Protein AF-A0A955XNT9-F1 (afdb_monomer)

Solvent-accessible surface area (backbone atoms only — not comparable to full-atom values): 8815 Å² total; per-residue (Å²): 140,87,88,81,84,81,80,68,70,66,64,58,53,52,56,52,50,52,53,52,51,54,53,52,51,52,52,51,52,54,51,49,54,51,48,53,49,41,43,54,42,19,43,51,37,26,73,74,44,46,76,57,70,27,59,74,46,40,49,67,42,26,59,30,52,92,60,25,67,39,38,42,47,81,45,71,36,50,89,82,29,58,82,51,47,50,54,45,79,44,72,28,93,91,38,87,75,28,33,29,41,34,28,30,40,88,50,58,89,43,38,59,54,42,43,59,63,52,35,42,46,46,48,41,67,55,55,46,85,76,57,51,69,70,49,16,41,44,25,24,9,46,36,72,71,45,56,48,67,62,41,47,54,52,50,49,56,51,20,57,76,41,100

Sequence (163 aa):
MSDVGTGSNAQVDAVTGEARGKYRGLKAAGRSALRDHLVARAQAGRARHGPFPDVASLESLLADRDCVRFPTRVVFDEAAVPRGLFAVVERDPGDETAFRVVVAASLAARAADVPLMVAYHLPSVNYGRMPTADDAEVFGATLLGLDQEDYYRRLCALADARA

Structure (mmCIF, N/CA/C/O backbone):
data_AF-A0A955XNT9-F1
#
_entry.id   AF-A0A955XNT9-F1
#
loop_
_atom_site.group_PDB
_atom_site.id
_atom_site.type_symbol
_atom_site.label_atom_id
_atom_site.label_alt_id
_atom_site.label_comp_id
_atom_site.label_asym_id
_atom_site.label_entity_id
_atom_site.label_seq_id
_atom_site.pdbx_PDB_ins_code
_atom_site.Cartn_x
_atom_site.Cartn_y
_atom_site.Cartn_z
_atom_site.occupancy
_atom_site.B_iso_or_equiv
_atom_site.auth_seq_id
_atom_site.auth_comp_id
_atom_site.auth_asym_id
_atom_site.auth_atom_id
_atom_site.pdbx_PDB_model_num
ATOM 1 N N . MET A 1 1 ? 41.702 49.018 -39.061 1.00 43.66 1 MET A N 1
ATOM 2 C CA . MET A 1 1 ? 42.068 47.696 -38.515 1.00 43.66 1 MET A CA 1
ATOM 3 C C . MET A 1 1 ? 40.815 47.105 -37.907 1.00 43.66 1 MET A C 1
ATOM 5 O O . MET A 1 1 ? 40.515 47.342 -36.746 1.00 43.66 1 MET A O 1
ATOM 9 N N . SER A 1 2 ? 40.033 46.464 -38.768 1.00 47.75 2 SER A N 1
ATOM 10 C CA . SER A 1 2 ? 38.840 45.700 -38.416 1.00 47.75 2 SER A CA 1
ATOM 11 C C . SER A 1 2 ? 39.282 44.260 -38.179 1.00 47.75 2 SER A C 1
ATOM 13 O O . SER A 1 2 ? 40.108 43.784 -38.953 1.00 47.75 2 SER A O 1
ATOM 15 N N . ASP A 1 3 ? 38.798 43.612 -37.124 1.00 44.72 3 ASP A N 1
ATOM 16 C CA . ASP A 1 3 ? 37.924 42.430 -37.214 1.00 44.72 3 ASP A CA 1
ATOM 17 C C . ASP A 1 3 ? 37.759 41.830 -35.802 1.00 44.72 3 ASP A C 1
ATOM 19 O O . ASP A 1 3 ? 38.721 41.351 -35.201 1.00 44.72 3 ASP A O 1
ATOM 23 N N . VAL A 1 4 ? 36.551 41.903 -35.238 1.00 48.88 4 VAL A N 1
ATOM 24 C CA . VAL A 1 4 ? 36.183 41.186 -34.008 1.00 48.88 4 VAL A CA 1
ATOM 25 C C . VAL A 1 4 ? 35.213 40.098 -34.437 1.00 48.88 4 VAL A C 1
ATOM 27 O O . VAL A 1 4 ? 34.061 40.367 -34.778 1.00 48.88 4 VAL A O 1
ATOM 30 N N 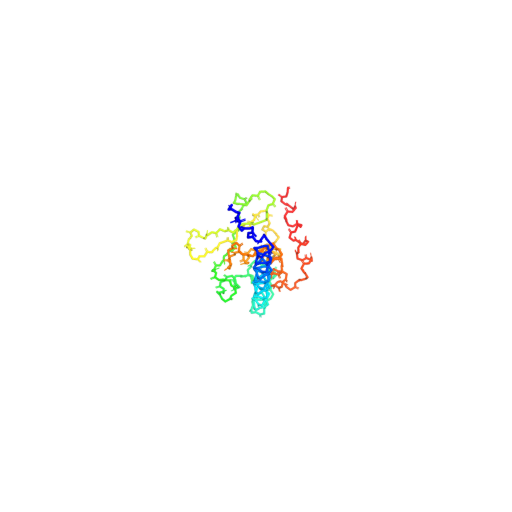. GLY A 1 5 ? 35.726 38.868 -34.459 1.00 47.53 5 GLY A N 1
ATOM 31 C CA . GLY A 1 5 ? 35.009 37.676 -34.887 1.00 47.53 5 GLY A CA 1
ATOM 32 C C . GLY A 1 5 ? 33.713 37.474 -34.106 1.00 47.53 5 GLY A C 1
ATOM 33 O O . GLY A 1 5 ? 33.707 37.314 -32.886 1.00 47.53 5 GLY A O 1
ATOM 34 N N . THR A 1 6 ? 32.606 37.445 -34.842 1.00 51.03 6 THR A N 1
ATOM 35 C CA . THR A 1 6 ? 31.293 37.054 -34.330 1.00 51.03 6 THR A CA 1
ATOM 36 C C . THR A 1 6 ? 31.230 35.526 -34.319 1.00 51.03 6 THR A C 1
ATOM 38 O O . THR A 1 6 ? 30.919 34.894 -35.326 1.00 51.03 6 THR A O 1
ATOM 41 N N . GLY A 1 7 ? 31.595 34.920 -33.187 1.00 50.66 7 GLY A N 1
ATOM 42 C CA . GLY A 1 7 ? 31.418 33.487 -32.944 1.00 50.66 7 GLY A CA 1
ATOM 43 C C . GLY A 1 7 ? 29.930 33.125 -32.883 1.00 50.66 7 GLY A C 1
ATOM 44 O O . GLY A 1 7 ? 29.170 33.709 -32.118 1.00 50.66 7 GLY A O 1
ATOM 45 N N . SER A 1 8 ? 29.526 32.182 -33.731 1.00 53.50 8 SER A N 1
ATOM 46 C CA . SER A 1 8 ? 28.146 31.778 -34.024 1.00 53.50 8 SER A CA 1
ATOM 47 C C . SER A 1 8 ? 27.377 31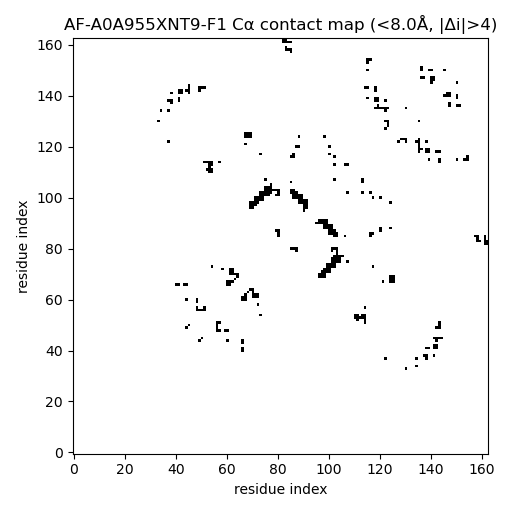.195 -32.823 1.00 53.50 8 SER A C 1
ATOM 49 O O . SER A 1 8 ? 27.749 30.154 -32.280 1.00 53.50 8 SER A O 1
ATOM 51 N N . ASN A 1 9 ? 26.237 31.812 -32.483 1.00 57.59 9 ASN A N 1
ATOM 52 C CA . ASN A 1 9 ? 25.260 31.341 -31.483 1.00 57.59 9 ASN A CA 1
ATOM 53 C C . ASN A 1 9 ? 24.592 29.996 -31.856 1.00 57.59 9 ASN A C 1
ATOM 55 O O . ASN A 1 9 ? 24.116 29.271 -30.988 1.00 57.59 9 ASN A O 1
ATOM 59 N N . ALA A 1 10 ? 24.585 29.616 -33.137 1.00 54.38 10 ALA A N 1
ATOM 60 C CA . ALA A 1 10 ? 23.858 28.434 -33.610 1.00 54.38 10 ALA A CA 1
ATOM 61 C C . ALA A 1 10 ? 24.494 27.101 -33.172 1.00 54.38 10 ALA A C 1
ATOM 63 O O . ALA A 1 10 ? 23.810 26.090 -33.015 1.00 54.38 10 ALA A O 1
ATOM 64 N N . GLN A 1 11 ? 25.812 27.089 -32.964 1.00 48.50 11 GLN A N 1
ATOM 65 C CA . GLN A 1 11 ? 26.549 25.869 -32.632 1.00 48.50 11 GLN A CA 1
ATOM 66 C C . GLN A 1 11 ? 26.398 25.494 -31.151 1.00 48.50 11 GLN A C 1
ATOM 68 O O . GLN A 1 11 ? 26.379 24.314 -30.806 1.00 48.50 11 GLN A O 1
ATOM 73 N N . VAL A 1 12 ? 26.205 26.492 -30.285 1.00 54.53 12 VAL A N 1
ATOM 74 C CA . VAL A 1 12 ? 25.923 26.303 -28.855 1.00 54.53 12 VAL A CA 1
ATOM 75 C C . VAL A 1 12 ? 24.493 25.795 -28.644 1.00 54.53 12 VAL A C 1
ATOM 77 O O . VAL A 1 12 ? 24.279 24.864 -27.865 1.00 54.53 12 VAL A O 1
ATOM 80 N N . ASP A 1 13 ? 23.521 26.315 -29.396 1.00 55.81 13 ASP A N 1
ATOM 81 C CA . ASP A 1 13 ? 22.117 25.888 -29.312 1.00 55.81 13 ASP A CA 1
ATOM 82 C C . ASP A 1 13 ? 21.908 24.433 -29.766 1.00 55.81 13 ASP A C 1
ATOM 84 O O . ASP A 1 13 ? 21.178 23.678 -29.117 1.00 55.81 13 ASP A O 1
ATOM 88 N N . ALA A 1 14 ? 22.603 23.997 -30.823 1.00 58.44 14 ALA A N 1
ATOM 89 C CA . ALA A 1 14 ? 22.524 22.624 -31.331 1.00 58.44 14 ALA A CA 1
ATOM 90 C C . ALA A 1 14 ? 23.075 21.588 -30.330 1.00 58.44 14 ALA A C 1
ATOM 92 O O . ALA A 1 14 ? 22.412 20.589 -30.035 1.00 58.44 14 ALA A O 1
ATOM 93 N N . VAL A 1 15 ? 24.241 21.863 -29.733 1.00 59.06 15 VAL A N 1
ATOM 94 C CA . VAL A 1 15 ? 24.853 21.009 -28.696 1.00 59.06 15 VAL A CA 1
ATOM 95 C C . VAL A 1 15 ? 23.967 20.945 -27.445 1.00 59.06 15 VAL A C 1
ATOM 97 O O . VAL A 1 15 ? 23.803 19.885 -26.834 1.00 59.06 15 VAL A O 1
ATOM 100 N N . THR A 1 16 ? 23.320 22.059 -27.095 1.00 64.06 16 THR A N 1
ATOM 101 C CA . THR A 1 16 ? 22.405 22.125 -25.948 1.00 64.06 16 THR A CA 1
ATOM 102 C C . THR A 1 16 ? 21.104 21.353 -26.211 1.00 64.06 16 THR A C 1
ATOM 104 O O . THR A 1 16 ? 20.579 20.697 -25.305 1.00 64.06 16 THR A O 1
ATOM 107 N N . GLY A 1 17 ? 20.591 21.370 -27.444 1.00 64.56 17 GLY A N 1
ATOM 108 C CA . GLY A 1 17 ? 19.427 20.585 -27.863 1.00 64.56 17 GLY A CA 1
ATOM 109 C C . GLY A 1 17 ? 19.676 19.074 -27.819 1.00 64.56 17 GLY A C 1
ATOM 110 O O . GLY A 1 17 ? 18.869 18.331 -27.254 1.00 64.56 17 GLY A O 1
ATOM 111 N N . GLU A 1 18 ? 20.821 18.619 -28.330 1.00 66.69 18 GLU A N 1
ATOM 112 C CA . GLU A 1 18 ? 21.184 17.197 -28.363 1.00 66.69 18 GLU A CA 1
ATOM 113 C C . GLU A 1 18 ? 21.418 16.621 -26.955 1.00 66.69 18 GLU A C 1
ATOM 115 O O . GLU A 1 18 ? 20.909 15.547 -26.619 1.00 66.69 18 GLU A O 1
ATOM 120 N N . ALA A 1 19 ? 22.117 17.359 -26.084 1.00 68.00 19 ALA A N 1
ATOM 121 C CA . ALA A 1 19 ? 22.337 16.959 -24.693 1.00 68.00 19 ALA A CA 1
ATOM 122 C C . ALA A 1 19 ? 21.019 16.857 -23.902 1.00 68.00 19 ALA A C 1
ATOM 124 O O . ALA A 1 19 ? 20.810 15.905 -23.143 1.00 68.00 19 ALA A O 1
ATOM 125 N N . ARG A 1 20 ? 20.085 17.795 -24.121 1.00 69.62 20 ARG A N 1
ATOM 126 C CA . ARG A 1 20 ? 18.736 17.750 -23.530 1.00 69.62 20 ARG A CA 1
ATOM 127 C C . ARG A 1 20 ? 17.931 16.551 -24.034 1.00 69.62 20 ARG A C 1
ATOM 129 O O . ARG A 1 20 ? 17.243 15.918 -23.233 1.00 69.62 20 ARG A O 1
ATOM 136 N N . GLY A 1 21 ? 18.035 16.218 -25.321 1.00 73.06 21 GLY A N 1
ATOM 137 C CA . GLY A 1 21 ? 17.410 15.032 -25.912 1.00 73.06 21 GLY A CA 1
ATOM 138 C C . GLY A 1 21 ? 17.924 13.731 -25.291 1.00 73.06 21 GLY A C 1
ATOM 139 O O . GLY A 1 21 ? 17.130 12.930 -24.795 1.00 73.06 21 GLY A O 1
ATOM 140 N N . LYS A 1 22 ? 19.251 13.563 -25.215 1.00 70.06 22 LYS A N 1
ATOM 141 C CA . LYS A 1 22 ? 19.895 12.393 -24.587 1.00 70.06 22 LYS A CA 1
ATOM 142 C C . LYS A 1 22 ? 19.504 12.237 -23.115 1.00 70.06 22 LYS A C 1
ATOM 144 O O . LYS A 1 22 ? 19.145 11.144 -22.683 1.00 70.06 22 LYS A O 1
ATOM 149 N N . TYR A 1 23 ? 19.501 13.329 -22.351 1.00 69.31 23 TYR A N 1
ATOM 150 C CA . TYR A 1 23 ? 19.131 13.304 -20.933 1.00 69.31 23 TYR A CA 1
ATOM 151 C C . TYR A 1 23 ? 17.655 12.948 -20.701 1.00 69.31 23 TYR A C 1
ATOM 153 O O . TYR A 1 23 ? 17.332 12.200 -19.776 1.00 69.31 23 TYR A O 1
ATOM 161 N N . ARG A 1 24 ? 16.747 13.440 -21.556 1.00 73.00 24 ARG A N 1
ATOM 162 C CA . ARG A 1 24 ? 15.330 13.042 -21.531 1.00 73.00 24 ARG A CA 1
ATOM 163 C C . ARG A 1 24 ? 15.162 11.553 -21.826 1.00 73.00 24 ARG A C 1
ATOM 165 O O . ARG A 1 24 ? 14.428 10.889 -21.100 1.00 73.00 24 ARG A O 1
ATOM 172 N N . GLY A 1 25 ? 15.879 11.033 -22.824 1.00 68.12 25 GLY A N 1
ATOM 173 C CA . GLY A 1 25 ? 15.878 9.606 -23.155 1.00 68.12 25 GLY A CA 1
ATOM 174 C C . GLY A 1 25 ? 16.340 8.731 -21.987 1.00 68.12 25 GLY A C 1
ATOM 175 O O . GLY A 1 25 ? 15.652 7.782 -21.621 1.00 68.12 25 GLY A O 1
ATOM 176 N N . LEU A 1 26 ? 17.443 9.103 -21.329 1.00 77.94 26 LEU A N 1
ATOM 177 C CA . LEU A 1 26 ? 17.955 8.372 -20.165 1.00 77.94 26 LEU A CA 1
ATOM 178 C C . LEU A 1 26 ? 16.971 8.387 -18.985 1.00 77.94 26 LEU A C 1
ATOM 180 O O . LEU A 1 26 ? 16.757 7.361 -18.342 1.00 77.94 26 LEU A O 1
ATOM 184 N N . LYS A 1 27 ? 16.334 9.534 -18.715 1.00 74.88 27 LYS A N 1
ATOM 185 C CA . LYS A 1 27 ? 15.295 9.638 -17.680 1.00 74.88 27 LYS A CA 1
ATOM 186 C C . LYS A 1 27 ? 14.087 8.752 -17.974 1.00 74.88 27 LYS A C 1
ATOM 188 O O . LYS A 1 27 ? 13.592 8.100 -17.058 1.00 74.88 27 LYS A O 1
ATOM 193 N N . ALA A 1 28 ? 13.621 8.734 -19.222 1.00 75.25 28 ALA A N 1
ATOM 194 C CA . ALA A 1 28 ? 12.497 7.899 -19.633 1.00 75.25 28 ALA A CA 1
ATOM 195 C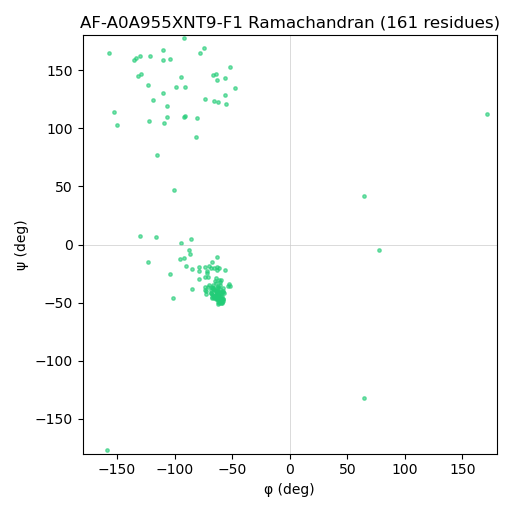 C . ALA A 1 28 ? 12.829 6.405 -19.487 1.00 75.25 28 ALA A C 1
ATOM 197 O O . ALA A 1 28 ? 12.053 5.664 -18.887 1.00 75.25 28 ALA A O 1
ATOM 198 N N . ALA A 1 29 ? 14.017 5.985 -19.932 1.00 80.69 29 ALA A N 1
ATOM 199 C CA . ALA A 1 29 ? 14.482 4.607 -19.781 1.00 80.69 29 ALA A CA 1
ATOM 200 C C . ALA A 1 29 ? 14.589 4.190 -18.303 1.00 80.69 29 ALA A C 1
ATOM 202 O O . ALA A 1 29 ? 14.104 3.127 -17.923 1.00 80.69 29 ALA A O 1
ATOM 203 N N . GLY A 1 30 ? 15.150 5.055 -17.449 1.00 81.06 30 GLY A N 1
ATOM 204 C CA . GLY A 1 30 ? 15.233 4.802 -16.008 1.00 81.06 30 GLY A CA 1
ATOM 205 C C . GLY A 1 30 ? 13.862 4.689 -15.335 1.00 81.06 30 GLY A C 1
ATOM 206 O O . GLY A 1 30 ? 13.676 3.848 -14.457 1.00 81.06 30 GLY A O 1
ATOM 207 N N . ARG A 1 31 ? 12.880 5.493 -15.767 1.00 88.69 31 ARG A N 1
ATOM 208 C CA . ARG A 1 31 ? 11.497 5.403 -15.275 1.00 88.69 31 ARG A CA 1
ATOM 209 C C . ARG A 1 31 ? 10.835 4.084 -15.679 1.00 88.69 31 ARG A C 1
ATOM 211 O O . ARG A 1 31 ? 10.224 3.456 -14.821 1.00 88.69 31 ARG A O 1
ATOM 218 N N . SER A 1 32 ? 10.994 3.657 -16.936 1.00 87.00 32 SER A N 1
ATOM 219 C CA . SER A 1 32 ? 10.468 2.365 -17.406 1.00 87.00 32 SER A CA 1
ATOM 220 C C . SER A 1 32 ? 11.071 1.210 -16.616 1.00 87.00 32 SER A C 1
ATOM 222 O O . SER A 1 32 ? 10.335 0.403 -16.064 1.00 87.00 32 SER A O 1
ATOM 224 N N . ALA A 1 33 ? 12.398 1.190 -16.459 1.00 92.69 33 ALA A N 1
ATOM 225 C CA . ALA A 1 33 ? 13.084 0.112 -15.753 1.00 92.69 33 ALA A CA 1
ATOM 226 C C . ALA A 1 33 ? 12.633 -0.023 -14.287 1.00 92.69 33 ALA A C 1
ATOM 228 O O . ALA A 1 33 ? 12.483 -1.138 -13.789 1.00 92.69 33 ALA A O 1
ATOM 229 N N . LEU A 1 34 ? 12.387 1.098 -13.594 1.00 92.94 34 LEU A N 1
ATOM 230 C CA . LEU A 1 34 ? 11.825 1.066 -12.241 1.00 92.94 34 LEU A CA 1
ATOM 231 C C . LEU A 1 34 ? 10.412 0.473 -12.238 1.00 92.94 34 LEU A C 1
ATOM 233 O O . LEU A 1 34 ? 10.123 -0.388 -11.412 1.00 92.94 34 LEU A O 1
ATOM 237 N N . ARG A 1 35 ? 9.543 0.919 -13.150 1.00 95.25 35 ARG A N 1
ATOM 238 C CA . ARG A 1 35 ? 8.161 0.435 -13.242 1.00 95.25 35 ARG A CA 1
ATOM 239 C C . ARG A 1 35 ? 8.106 -1.064 -13.541 1.00 95.25 35 ARG A C 1
ATOM 241 O O . ARG A 1 35 ? 7.401 -1.790 -12.847 1.00 95.25 35 ARG A O 1
ATOM 248 N N . ASP A 1 36 ? 8.902 -1.534 -14.497 1.00 96.62 36 ASP A N 1
ATOM 249 C CA . ASP A 1 36 ? 8.992 -2.954 -14.852 1.00 96.62 36 ASP A CA 1
ATOM 250 C C . ASP A 1 36 ? 9.481 -3.788 -13.660 1.00 96.62 36 ASP A C 1
ATOM 252 O O . ASP A 1 36 ? 8.926 -4.843 -13.349 1.00 96.62 36 ASP A O 1
ATOM 256 N N . HIS A 1 37 ? 10.479 -3.278 -12.929 1.00 96.38 37 HIS A N 1
ATOM 257 C CA . HIS A 1 37 ? 10.967 -3.918 -11.711 1.00 96.38 37 HIS A CA 1
ATOM 258 C C . HIS A 1 37 ? 9.897 -3.990 -10.610 1.00 96.38 37 HIS A C 1
ATOM 260 O O . HIS A 1 37 ? 9.771 -5.022 -9.949 1.00 96.38 37 HIS A O 1
ATOM 266 N N . LEU A 1 38 ? 9.113 -2.924 -10.420 1.00 97.44 38 LEU A N 1
ATOM 267 C CA . LEU A 1 38 ? 8.005 -2.898 -9.463 1.00 97.44 38 LEU A CA 1
ATOM 268 C C . LEU A 1 38 ? 6.933 -3.933 -9.811 1.00 97.44 38 LEU A C 1
ATOM 270 O O . LEU A 1 38 ? 6.527 -4.694 -8.934 1.00 97.44 38 LEU A O 1
ATOM 274 N N . VAL A 1 39 ? 6.524 -4.004 -11.080 1.00 98.06 39 VAL A N 1
ATOM 275 C CA . VAL A 1 39 ? 5.548 -4.992 -11.564 1.00 98.06 39 VAL A CA 1
ATOM 276 C C . VAL A 1 39 ? 6.060 -6.412 -11.337 1.00 98.06 39 VAL A C 1
ATOM 278 O O . VAL A 1 39 ? 5.363 -7.219 -10.723 1.00 98.06 39 VAL A O 1
ATOM 281 N N . ALA A 1 40 ? 7.291 -6.712 -11.760 1.00 97.62 40 ALA A N 1
ATOM 282 C CA . ALA A 1 40 ? 7.880 -8.039 -11.590 1.00 97.62 40 ALA A CA 1
ATOM 283 C C . ALA A 1 40 ? 7.943 -8.451 -10.109 1.00 97.62 40 ALA A C 1
ATOM 285 O O . ALA A 1 40 ? 7.626 -9.587 -9.752 1.00 97.62 40 ALA A O 1
ATOM 286 N N . ARG A 1 41 ? 8.297 -7.512 -9.223 1.00 97.56 41 ARG A N 1
ATOM 287 C CA . ARG A 1 41 ? 8.344 -7.759 -7.779 1.00 97.56 41 ARG A CA 1
ATOM 288 C C . ARG A 1 41 ? 6.958 -7.982 -7.177 1.00 97.56 41 ARG A C 1
ATOM 290 O O . ARG A 1 41 ? 6.799 -8.889 -6.365 1.00 97.56 41 ARG A O 1
ATOM 297 N N . ALA A 1 42 ? 5.957 -7.206 -7.588 1.00 98.31 42 ALA A N 1
ATOM 298 C CA . ALA A 1 42 ? 4.573 -7.389 -7.157 1.00 98.31 42 ALA A CA 1
ATOM 299 C C . ALA A 1 42 ? 4.009 -8.750 -7.604 1.00 98.31 42 ALA A C 1
ATOM 301 O O . ALA A 1 42 ? 3.379 -9.445 -6.808 1.00 98.31 42 ALA A O 1
ATOM 302 N N . GLN A 1 43 ? 4.290 -9.168 -8.844 1.00 98.25 43 GLN A N 1
ATOM 303 C CA . GLN A 1 43 ? 3.902 -10.484 -9.366 1.00 98.25 43 GLN A CA 1
ATOM 304 C C . GLN A 1 43 ? 4.545 -11.622 -8.569 1.00 98.25 43 GLN A C 1
ATOM 306 O O . GLN A 1 43 ? 3.852 -12.560 -8.178 1.00 98.25 43 GLN A O 1
ATOM 311 N N . ALA A 1 44 ? 5.847 -11.526 -8.286 1.00 97.12 44 ALA A N 1
ATOM 312 C CA . ALA A 1 44 ? 6.554 -12.513 -7.476 1.00 97.12 44 ALA A CA 1
ATOM 313 C C . ALA A 1 44 ? 5.991 -12.587 -6.047 1.00 97.12 44 ALA A C 1
ATOM 315 O O . ALA A 1 44 ? 5.716 -13.679 -5.550 1.00 97.12 44 ALA A O 1
ATOM 316 N N . GLY A 1 45 ? 5.746 -11.432 -5.417 1.00 97.81 45 GLY A N 1
ATOM 317 C CA . GLY A 1 45 ? 5.138 -11.355 -4.089 1.00 97.81 45 GLY A CA 1
ATOM 318 C C . GLY A 1 45 ? 3.750 -11.989 -4.044 1.00 97.81 45 GLY A C 1
ATOM 319 O O . GLY A 1 45 ? 3.467 -12.794 -3.159 1.00 97.81 45 GLY A O 1
ATOM 320 N N . 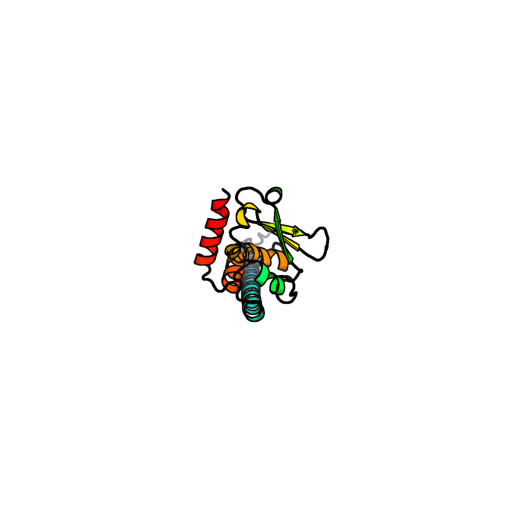ARG A 1 46 ? 2.910 -11.709 -5.046 1.00 98.06 46 ARG A N 1
ATOM 321 C CA . ARG A 1 46 ? 1.592 -12.336 -5.187 1.00 98.06 46 ARG A CA 1
ATOM 322 C C . ARG A 1 46 ? 1.692 -13.846 -5.369 1.00 98.06 46 ARG A C 1
ATOM 324 O O . ARG A 1 46 ? 0.962 -14.574 -4.712 1.00 98.06 46 ARG A O 1
ATOM 331 N N . ALA A 1 47 ? 2.560 -14.311 -6.262 1.00 97.81 47 ALA A N 1
ATOM 332 C CA . ALA A 1 47 ? 2.701 -15.735 -6.554 1.00 97.81 47 ALA A CA 1
ATOM 333 C C . ALA A 1 47 ? 3.206 -16.532 -5.341 1.00 97.81 47 ALA A C 1
ATOM 335 O O . ALA A 1 47 ? 2.825 -17.687 -5.172 1.00 97.81 47 ALA A O 1
ATOM 336 N N . ARG A 1 48 ? 4.056 -15.922 -4.505 1.00 97.62 48 ARG A N 1
ATOM 337 C CA . ARG A 1 48 ? 4.658 -16.570 -3.333 1.00 97.62 48 ARG A CA 1
ATOM 338 C C . ARG A 1 48 ? 3.775 -16.521 -2.086 1.00 97.62 48 ARG A C 1
ATOM 340 O O . ARG A 1 48 ? 3.771 -17.489 -1.334 1.00 97.62 48 ARG A O 1
ATOM 347 N N . HIS A 1 49 ? 3.074 -15.410 -1.856 1.00 97.94 49 HIS A N 1
ATOM 348 C CA . HIS A 1 49 ? 2.387 -15.143 -0.581 1.00 97.94 49 HIS A CA 1
ATOM 349 C C . HIS A 1 49 ? 0.887 -14.890 -0.709 1.00 97.94 49 HIS A C 1
ATOM 351 O O . HIS A 1 49 ? 0.187 -14.904 0.296 1.00 97.94 49 HIS A O 1
ATOM 357 N N . GLY A 1 50 ? 0.389 -14.625 -1.916 1.00 94.19 50 GLY A N 1
ATOM 358 C CA . GLY A 1 50 ? -1.029 -14.365 -2.131 1.00 94.19 50 GLY A CA 1
ATOM 359 C C . GLY A 1 50 ? -1.885 -15.638 -2.061 1.00 94.19 50 GLY A C 1
ATOM 360 O O . GLY A 1 50 ? -1.363 -16.752 -2.125 1.00 94.19 50 GLY A O 1
ATOM 361 N N . PRO A 1 51 ? -3.221 -15.492 -2.014 1.00 95.75 51 PRO A N 1
ATOM 362 C CA . PRO A 1 51 ? -3.976 -14.235 -2.030 1.00 95.75 51 PRO A CA 1
ATOM 363 C C . PRO A 1 51 ? -3.977 -13.508 -0.674 1.00 95.75 51 PRO A C 1
ATOM 365 O O . PRO A 1 51 ? -3.685 -14.109 0.352 1.00 95.75 51 PRO A O 1
ATOM 368 N N . PHE A 1 52 ? -4.365 -12.226 -0.680 1.00 96.69 52 PHE A N 1
ATOM 369 C CA . PHE A 1 52 ? -4.360 -11.366 0.511 1.00 96.69 52 PHE A CA 1
ATOM 370 C C . PHE A 1 52 ? -5.778 -10.926 0.919 1.00 96.69 52 PHE A C 1
ATOM 372 O O . PHE A 1 52 ? -6.182 -9.811 0.583 1.00 96.69 52 PHE A O 1
ATOM 379 N N . PRO A 1 53 ? -6.588 -11.792 1.555 1.00 93.94 53 PRO A N 1
ATOM 380 C CA . PRO A 1 53 ? -7.947 -11.438 1.967 1.00 93.94 53 PRO A CA 1
ATOM 381 C C . PRO A 1 53 ? -8.014 -10.494 3.176 1.00 93.94 53 PRO A C 1
ATOM 383 O O . PRO A 1 53 ? -9.063 -9.897 3.396 1.00 93.94 53 PRO A O 1
ATOM 386 N N . ASP A 1 54 ? -6.949 -10.378 3.974 1.00 93.25 54 ASP A N 1
ATOM 387 C CA . ASP A 1 54 ? -6.935 -9.605 5.222 1.00 93.25 54 ASP A CA 1
ATOM 388 C C . ASP A 1 54 ? -5.514 -9.198 5.657 1.00 93.25 54 ASP A C 1
ATOM 390 O O . ASP A 1 54 ? -4.527 -9.458 4.969 1.00 93.25 54 ASP A O 1
ATOM 394 N N . VAL A 1 55 ? -5.391 -8.548 6.819 1.00 92.56 55 VAL A N 1
ATOM 395 C CA . VAL A 1 55 ? -4.091 -8.107 7.344 1.00 92.56 55 VAL A CA 1
ATOM 396 C C . VAL A 1 55 ? -3.163 -9.267 7.721 1.00 92.56 55 VAL A C 1
ATOM 398 O O . VAL A 1 55 ? -1.959 -9.157 7.516 1.00 92.56 55 VAL A O 1
ATOM 401 N N . ALA A 1 56 ? -3.702 -10.376 8.234 1.00 93.00 56 ALA A N 1
ATOM 402 C CA . ALA A 1 56 ? -2.899 -11.511 8.687 1.00 93.00 56 ALA A CA 1
ATOM 403 C C . ALA A 1 56 ? -2.215 -12.193 7.496 1.00 93.00 56 ALA A C 1
ATOM 405 O O . ALA A 1 56 ? -1.041 -12.550 7.555 1.00 93.00 56 ALA A O 1
ATOM 406 N N . SER A 1 57 ? -2.916 -12.279 6.363 1.00 93.75 57 SER A N 1
ATOM 407 C CA . SER A 1 57 ? -2.360 -12.806 5.115 1.00 93.75 57 SER A CA 1
ATOM 408 C C . SER A 1 57 ? -1.191 -11.986 4.547 1.00 93.75 57 SER A C 1
ATOM 410 O O . SER A 1 57 ? -0.408 -12.505 3.755 1.00 93.75 57 SER A O 1
ATOM 412 N N . LEU A 1 58 ? -1.023 -10.720 4.955 1.00 95.62 58 LEU A N 1
ATOM 413 C CA . LEU A 1 58 ? 0.113 -9.894 4.531 1.00 95.62 58 LEU A CA 1
ATOM 414 C C . LEU A 1 58 ? 1.396 -10.217 5.299 1.00 95.62 58 LEU A C 1
ATOM 416 O O . LEU A 1 58 ? 2.476 -9.913 4.800 1.00 95.62 58 LEU A O 1
ATOM 420 N N . GLU A 1 59 ? 1.315 -10.792 6.500 1.00 95.19 59 GLU A N 1
ATOM 421 C CA . GLU A 1 59 ? 2.465 -10.892 7.409 1.00 95.19 59 GLU A CA 1
ATOM 422 C C . GLU A 1 59 ? 3.658 -11.622 6.775 1.00 95.19 59 GLU A C 1
ATOM 424 O O . GLU A 1 59 ? 4.793 -11.150 6.879 1.00 95.19 59 GLU A O 1
ATOM 429 N N . SER A 1 60 ? 3.415 -12.716 6.042 1.00 95.75 60 SER A N 1
ATOM 430 C CA . SER A 1 60 ? 4.487 -13.464 5.371 1.00 95.75 60 SER A CA 1
ATOM 431 C C . SER A 1 60 ? 5.145 -12.665 4.243 1.00 95.75 60 SER A C 1
ATOM 433 O O . SER A 1 60 ? 6.368 -12.704 4.103 1.00 95.75 60 SER A O 1
ATOM 435 N N . LEU A 1 61 ? 4.361 -11.898 3.475 1.00 97.75 61 LEU A N 1
ATOM 436 C CA . LEU A 1 61 ? 4.871 -10.999 2.438 1.00 97.75 61 LEU A CA 1
ATOM 437 C C . LEU A 1 61 ? 5.720 -9.884 3.057 1.00 97.75 61 LEU A C 1
ATOM 439 O O . LEU A 1 61 ? 6.801 -9.585 2.554 1.00 97.75 61 LEU A O 1
ATOM 443 N N . LEU A 1 62 ? 5.227 -9.258 4.129 1.00 97.75 62 LEU A N 1
A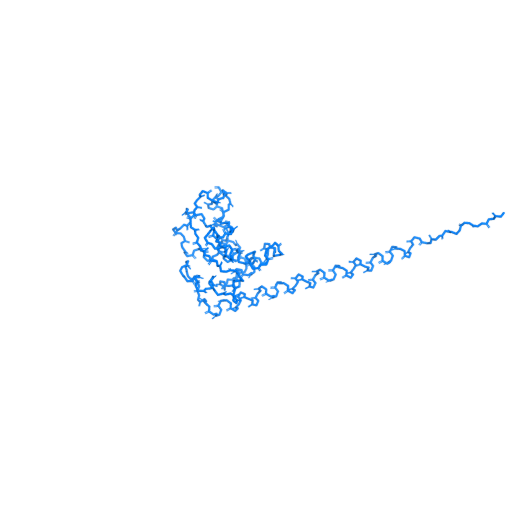TOM 444 C CA . LEU A 1 62 ? 5.871 -8.099 4.747 1.00 97.75 62 LEU A CA 1
ATOM 445 C C . LEU A 1 62 ? 7.161 -8.453 5.504 1.00 97.75 62 LEU A C 1
ATOM 447 O O . LEU A 1 62 ? 8.019 -7.585 5.686 1.00 97.75 62 LEU A O 1
ATOM 451 N N . ALA A 1 63 ? 7.316 -9.712 5.917 1.00 96.19 63 ALA A N 1
ATOM 452 C CA . ALA A 1 63 ? 8.549 -10.241 6.494 1.00 96.19 63 ALA A CA 1
ATOM 453 C C . ALA A 1 63 ? 9.567 -10.710 5.433 1.00 96.19 63 ALA A C 1
ATOM 455 O O . ALA A 1 63 ? 10.763 -10.812 5.724 1.00 96.19 63 ALA A O 1
ATOM 456 N N . ASP A 1 64 ? 9.122 -10.999 4.207 1.00 96.31 64 ASP A N 1
ATOM 457 C CA . ASP A 1 64 ? 9.974 -11.515 3.137 1.00 96.31 64 ASP A CA 1
ATOM 458 C C . ASP A 1 64 ? 10.773 -10.398 2.451 1.00 96.31 64 ASP A C 1
ATOM 460 O O . ASP A 1 64 ? 10.243 -9.620 1.656 1.00 96.31 64 ASP A O 1
ATOM 464 N N . ARG A 1 65 ? 12.089 -10.372 2.690 1.00 95.19 65 ARG A N 1
ATOM 465 C CA . ARG A 1 65 ? 13.010 -9.367 2.133 1.00 95.19 65 ARG A CA 1
ATOM 466 C C . ARG A 1 65 ? 13.171 -9.424 0.614 1.00 95.19 65 ARG A C 1
ATOM 468 O O . ARG A 1 65 ? 13.538 -8.414 0.002 1.00 95.19 65 ARG A O 1
ATOM 475 N N . ASP A 1 66 ? 12.837 -10.550 -0.009 1.00 93.44 66 ASP A N 1
ATOM 476 C CA . ASP A 1 66 ? 12.804 -10.661 -1.467 1.00 93.44 66 ASP A CA 1
ATOM 477 C C . ASP A 1 66 ? 11.615 -9.883 -2.049 1.00 93.44 66 ASP A C 1
ATOM 479 O O . ASP A 1 66 ? 11.689 -9.367 -3.164 1.00 93.44 66 ASP A O 1
ATOM 483 N N . CYS A 1 67 ? 10.556 -9.677 -1.263 1.00 94.31 67 CYS A N 1
ATOM 484 C CA . CYS A 1 67 ? 9.353 -8.944 -1.658 1.00 94.31 67 CYS A CA 1
ATOM 485 C C . CYS A 1 67 ? 9.333 -7.512 -1.100 1.00 94.31 67 CYS A C 1
ATOM 487 O O . CYS A 1 67 ? 9.115 -6.560 -1.856 1.00 94.31 67 CYS A O 1
ATOM 489 N N . VAL A 1 68 ? 9.651 -7.338 0.183 1.00 95.62 68 VAL A N 1
ATOM 490 C CA . VAL A 1 68 ? 9.698 -6.054 0.891 1.00 95.62 68 VAL A CA 1
ATOM 491 C C . VAL A 1 68 ? 11.094 -5.844 1.474 1.00 95.62 68 VAL A C 1
ATOM 493 O O . VAL A 1 68 ? 11.481 -6.462 2.457 1.00 95.62 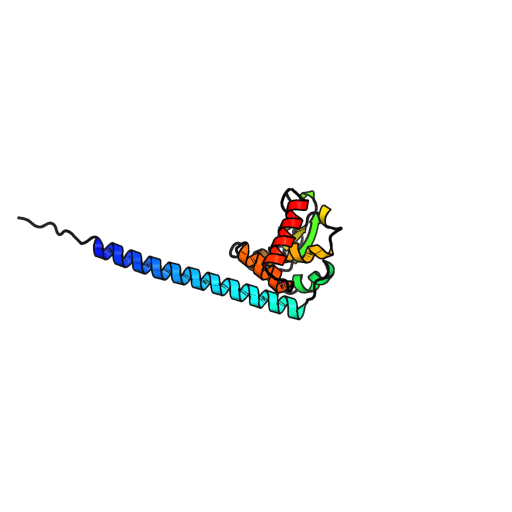68 VAL A O 1
ATOM 496 N N . ARG A 1 69 ? 11.875 -4.949 0.864 1.00 94.81 69 ARG A N 1
ATOM 497 C CA . ARG A 1 69 ? 13.304 -4.728 1.141 1.00 94.81 69 ARG A CA 1
ATOM 498 C C . ARG A 1 69 ? 13.610 -4.504 2.622 1.00 94.81 69 ARG A C 1
ATOM 500 O O . ARG A 1 69 ? 14.670 -4.915 3.092 1.00 94.81 69 ARG A O 1
ATOM 507 N N . PHE A 1 70 ? 12.705 -3.837 3.325 1.00 95.62 70 PHE A N 1
ATOM 508 C CA . PHE A 1 70 ? 12.787 -3.619 4.760 1.00 95.62 70 PHE A CA 1
ATOM 509 C C . PHE A 1 70 ? 11.575 -4.280 5.414 1.00 95.62 70 PHE A C 1
ATOM 511 O O . PHE A 1 70 ? 10.454 -3.943 5.022 1.00 95.62 70 PHE A O 1
ATOM 518 N N . PRO A 1 71 ? 11.771 -5.189 6.388 1.00 95.75 71 PRO A N 1
ATOM 519 C CA . PRO A 1 71 ? 10.663 -5.816 7.091 1.00 95.75 71 PRO A CA 1
ATOM 520 C C . PRO A 1 71 ? 9.646 -4.774 7.534 1.00 95.75 71 PRO A C 1
ATOM 522 O O . PRO A 1 71 ? 10.012 -3.692 8.001 1.00 95.75 71 PRO A O 1
ATOM 525 N N . THR A 1 72 ? 8.375 -5.075 7.317 1.00 97.88 72 THR A N 1
ATOM 526 C CA . THR A 1 72 ? 7.292 -4.137 7.583 1.00 97.88 72 THR A CA 1
ATOM 527 C C . THR A 1 72 ? 6.220 -4.808 8.423 1.00 97.88 72 THR A C 1
ATOM 529 O O . THR A 1 72 ? 5.970 -6.001 8.289 1.00 97.88 72 THR A O 1
ATOM 532 N N . ARG A 1 73 ? 5.557 -4.050 9.292 1.00 96.69 73 ARG A N 1
ATOM 533 C CA . ARG A 1 73 ? 4.339 -4.512 9.969 1.00 96.69 73 ARG A CA 1
ATOM 534 C C . ARG A 1 73 ? 3.224 -3.488 9.862 1.00 96.69 73 ARG A C 1
ATOM 536 O O . ARG A 1 73 ? 3.472 -2.313 9.592 1.00 96.69 73 ARG A O 1
ATOM 543 N N . VAL A 1 74 ? 2.002 -3.938 10.105 1.00 97.31 74 VAL A N 1
ATOM 544 C CA . VAL A 1 74 ? 0.816 -3.080 10.124 1.00 97.31 74 VAL A CA 1
ATOM 545 C C . VAL A 1 74 ? 0.478 -2.723 11.566 1.00 97.31 74 VAL A C 1
ATOM 547 O O . VAL A 1 74 ? 0.520 -3.575 12.453 1.00 97.31 74 VAL A O 1
ATOM 550 N N . VAL A 1 75 ? 0.165 -1.455 11.810 1.00 97.00 75 VAL A N 1
ATOM 551 C CA . VAL A 1 75 ? -0.271 -0.944 13.116 1.00 97.00 75 VAL A CA 1
ATOM 552 C C . VAL A 1 75 ? -1.511 -0.088 12.905 1.00 97.00 75 VAL A C 1
ATOM 554 O O . VAL A 1 75 ? -1.598 0.606 11.898 1.00 97.00 75 VAL A O 1
ATOM 557 N N . PHE A 1 76 ? -2.453 -0.115 13.845 1.00 97.06 76 PHE A N 1
ATOM 558 C CA . PHE A 1 76 ? -3.633 0.747 13.817 1.00 97.06 76 PHE A CA 1
ATOM 559 C C . PHE A 1 76 ? -3.507 1.849 14.866 1.00 97.06 76 PHE A C 1
ATOM 561 O O . PHE A 1 76 ? -3.420 1.552 16.056 1.00 97.06 76 PHE A O 1
ATOM 568 N N . ASP A 1 77 ? -3.502 3.106 14.429 1.00 97.19 77 ASP A N 1
ATOM 569 C CA . ASP A 1 77 ? -3.426 4.276 15.308 1.00 97.19 77 ASP A CA 1
ATOM 570 C C . ASP A 1 77 ? -4.102 5.476 14.630 1.00 97.19 77 ASP A C 1
ATOM 572 O O . ASP A 1 77 ? -3.658 5.959 13.592 1.00 97.19 77 ASP A O 1
ATOM 576 N N . GLU A 1 78 ? -5.210 5.952 15.199 1.00 95.88 78 GLU A N 1
ATOM 577 C CA . GLU A 1 78 ? -5.960 7.086 14.646 1.00 95.88 78 GLU A CA 1
ATOM 578 C C . GLU A 1 78 ? -5.209 8.414 14.803 1.00 95.88 78 GLU A C 1
ATOM 580 O O . GLU A 1 78 ? -5.300 9.276 13.932 1.00 95.88 78 GLU A O 1
ATOM 585 N N . ALA A 1 79 ? -4.465 8.589 15.899 1.00 95.94 79 ALA A N 1
ATOM 586 C CA . ALA A 1 79 ? -3.797 9.849 16.214 1.00 95.94 79 ALA A CA 1
ATOM 587 C C . ALA A 1 79 ? -2.571 10.087 15.321 1.00 95.94 79 ALA A C 1
ATOM 589 O O . ALA A 1 79 ? -2.220 11.234 15.045 1.00 95.94 79 ALA A O 1
ATOM 590 N N . ALA A 1 80 ? -1.943 9.007 14.854 1.00 95.69 80 ALA A N 1
ATOM 591 C CA . ALA A 1 80 ? -0.776 9.057 13.981 1.00 95.69 80 ALA A CA 1
ATOM 592 C C . ALA A 1 80 ? -1.116 9.341 12.507 1.00 95.69 80 ALA A C 1
ATOM 594 O O . ALA A 1 80 ? -0.240 9.767 11.755 1.00 95.69 80 ALA A O 1
ATOM 595 N N . VAL A 1 81 ? -2.365 9.122 12.072 1.00 96.44 81 VAL A N 1
ATOM 596 C CA . VAL A 1 81 ? -2.754 9.275 10.662 1.00 96.44 81 VAL A CA 1
ATOM 597 C C . VAL A 1 81 ? -3.596 10.541 10.464 1.00 96.44 81 VAL A C 1
ATOM 599 O O . VAL A 1 81 ? -4.772 10.550 10.849 1.00 96.44 81 VAL A O 1
ATOM 602 N N . PRO A 1 82 ? -3.059 11.583 9.795 1.00 93.06 82 PRO A N 1
ATOM 603 C CA . PRO A 1 82 ? -3.795 12.808 9.488 1.00 93.06 82 PRO A CA 1
ATOM 604 C C . PRO A 1 82 ? -5.145 12.561 8.802 1.00 93.06 82 PRO A C 1
ATOM 606 O O . PRO A 1 82 ? -5.323 11.582 8.071 1.00 93.06 82 PRO A O 1
ATOM 609 N N . ARG A 1 83 ? -6.088 13.492 9.002 1.00 88.81 83 ARG A N 1
ATOM 610 C CA . ARG A 1 83 ? -7.362 13.515 8.264 1.00 88.81 83 ARG A CA 1
ATOM 611 C C . ARG A 1 83 ? -7.116 13.560 6.753 1.00 88.81 83 ARG A C 1
ATOM 613 O O . ARG A 1 83 ? -6.169 14.203 6.304 1.00 88.81 83 ARG A O 1
ATOM 620 N N . GLY A 1 84 ? -7.968 12.877 5.989 1.00 87.56 84 GLY A N 1
ATOM 621 C CA . GLY A 1 84 ? -7.845 12.752 4.531 1.00 87.56 84 GLY A CA 1
ATOM 622 C C . GLY A 1 84 ? -6.788 11.755 4.030 1.00 87.56 84 GLY A C 1
ATOM 623 O O . GLY A 1 84 ? -6.707 11.520 2.829 1.00 87.56 84 GLY A O 1
ATOM 624 N N . LEU A 1 85 ? -5.989 11.139 4.911 1.00 92.44 85 LEU A N 1
ATOM 625 C CA . LEU A 1 85 ? -5.141 9.986 4.572 1.00 92.44 85 LEU A CA 1
ATOM 626 C C . LEU A 1 85 ? -5.777 8.709 5.114 1.00 92.44 85 LEU A C 1
ATOM 628 O O . LEU A 1 85 ? -6.570 8.788 6.036 1.00 92.44 85 LEU A O 1
ATOM 632 N N . PHE A 1 86 ? -5.429 7.528 4.610 1.00 94.69 86 PHE A N 1
ATOM 633 C CA . PHE A 1 86 ? -5.854 6.250 5.212 1.00 94.69 86 PHE A CA 1
ATOM 634 C C . PHE A 1 86 ? -4.728 5.565 6.002 1.00 94.69 86 PHE A C 1
ATOM 636 O O . PHE A 1 86 ? -4.997 4.811 6.938 1.00 94.69 86 PHE A O 1
ATOM 643 N N . ALA A 1 87 ? -3.473 5.854 5.651 1.00 96.44 87 ALA A N 1
ATOM 644 C CA . ALA A 1 87 ? -2.289 5.333 6.312 1.00 96.44 87 ALA A CA 1
ATOM 645 C C . ALA A 1 87 ? -1.067 6.239 6.089 1.00 96.44 87 ALA A C 1
ATOM 647 O O . ALA A 1 87 ? -1.058 7.099 5.204 1.00 96.44 87 ALA A O 1
ATOM 648 N N . VAL A 1 88 ? -0.031 6.026 6.897 1.00 96.94 88 VAL A N 1
ATOM 649 C CA . VAL A 1 88 ? 1.309 6.609 6.742 1.00 96.94 88 VAL A CA 1
ATOM 650 C C . VAL A 1 88 ? 2.381 5.535 6.923 1.00 96.94 88 VAL A C 1
ATOM 652 O O . VAL A 1 88 ? 2.133 4.477 7.501 1.00 96.94 88 VAL A O 1
ATOM 655 N N . VAL A 1 89 ? 3.590 5.805 6.429 1.00 97.31 89 VAL A N 1
ATOM 656 C CA . VAL A 1 89 ? 4.759 4.932 6.605 1.00 97.31 89 VAL A CA 1
ATOM 657 C C . VAL A 1 89 ? 5.747 5.604 7.534 1.00 97.31 89 VAL A C 1
ATOM 659 O O . VAL A 1 89 ? 6.143 6.745 7.299 1.00 97.31 89 VAL A O 1
ATOM 662 N N . GLU A 1 90 ? 6.205 4.867 8.536 1.00 96.19 90 GLU A N 1
ATOM 663 C CA . GLU A 1 90 ? 7.173 5.347 9.515 1.00 96.19 90 GLU A CA 1
ATOM 664 C C . GLU A 1 90 ? 8.260 4.304 9.762 1.00 96.19 90 GLU A C 1
ATOM 666 O O . GLU A 1 90 ? 8.062 3.110 9.531 1.00 96.19 90 GLU A O 1
ATOM 671 N N . ARG A 1 91 ? 9.414 4.750 10.266 1.00 95.81 91 ARG A N 1
ATOM 672 C CA . ARG A 1 91 ? 10.407 3.839 10.847 1.00 95.81 91 ARG A CA 1
ATOM 673 C C . ARG A 1 91 ? 9.808 3.147 12.063 1.00 95.81 91 ARG A C 1
ATOM 675 O O . ARG A 1 91 ? 9.081 3.780 12.830 1.00 95.81 91 ARG A O 1
ATOM 682 N N . ASP A 1 92 ? 10.118 1.868 12.244 1.00 95.56 92 ASP A N 1
ATOM 683 C CA . ASP A 1 92 ? 9.699 1.187 13.461 1.00 95.56 92 ASP A CA 1
ATOM 684 C C . ASP A 1 92 ? 10.557 1.664 14.651 1.00 95.56 92 ASP A C 1
ATOM 686 O O . ASP A 1 92 ? 11.785 1.608 14.576 1.00 95.56 92 ASP A O 1
ATOM 690 N N . PRO A 1 93 ? 9.954 2.149 15.751 1.00 93.50 93 PRO A N 1
ATOM 691 C CA . PRO A 1 93 ? 10.713 2.603 16.917 1.00 93.50 93 PRO A CA 1
ATOM 692 C C . PRO A 1 93 ? 11.393 1.461 17.692 1.00 93.50 93 PRO A C 1
ATOM 694 O O . PRO A 1 93 ? 12.289 1.726 18.486 1.00 93.50 93 PRO A O 1
ATOM 697 N N . GLY A 1 94 ? 10.957 0.211 17.506 1.00 93.00 94 GLY A N 1
ATOM 698 C CA . GLY A 1 94 ? 11.550 -0.981 18.114 1.00 93.00 94 GLY A CA 1
ATOM 699 C C . GLY A 1 94 ? 12.570 -1.699 17.224 1.00 93.00 94 GLY A C 1
ATOM 700 O O . GLY A 1 94 ? 13.292 -2.559 17.722 1.00 93.00 94 GLY A O 1
ATOM 701 N N . ASP A 1 95 ? 12.645 -1.354 15.935 1.00 93.31 95 ASP A N 1
ATOM 702 C CA . ASP A 1 95 ? 13.611 -1.903 14.978 1.00 93.31 95 ASP A CA 1
ATOM 703 C C . ASP A 1 95 ? 13.942 -0.864 13.894 1.00 93.31 95 ASP A C 1
ATOM 705 O O . ASP A 1 95 ? 13.195 -0.659 12.937 1.00 93.31 95 ASP A O 1
ATOM 709 N N . GLU A 1 96 ? 15.113 -0.235 14.004 1.00 90.50 96 GLU A N 1
ATOM 710 C CA . GLU A 1 96 ? 15.565 0.802 13.065 1.00 90.50 96 GLU A CA 1
ATOM 711 C C . GLU A 1 96 ? 15.711 0.300 11.616 1.00 90.50 96 GLU A C 1
ATOM 713 O O . GLU A 1 96 ? 15.706 1.090 10.664 1.00 90.50 96 GLU A O 1
ATOM 718 N N . THR A 1 97 ? 15.829 -1.017 11.422 1.00 92.38 97 THR A N 1
ATOM 719 C CA . THR A 1 97 ? 15.938 -1.642 10.099 1.00 92.38 97 THR A CA 1
ATOM 720 C C . THR A 1 97 ? 14.581 -1.938 9.462 1.00 92.38 97 THR A C 1
ATOM 722 O O . THR A 1 97 ? 14.531 -2.263 8.272 1.00 92.38 97 THR A O 1
ATOM 725 N N . ALA A 1 98 ? 13.495 -1.763 10.215 1.00 96.44 98 ALA A N 1
ATOM 726 C CA . ALA A 1 98 ? 12.129 -2.037 9.805 1.00 96.44 98 ALA A CA 1
ATOM 727 C C . ALA A 1 98 ? 11.297 -0.758 9.619 1.00 96.44 98 ALA A C 1
ATOM 729 O O . ALA A 1 98 ? 11.671 0.357 10.006 1.00 96.44 98 ALA A O 1
ATOM 730 N N . PHE A 1 99 ? 10.140 -0.941 8.993 1.00 98.12 99 PHE A N 1
ATOM 731 C CA . PHE A 1 99 ? 9.104 0.073 8.866 1.00 98.12 99 PHE A CA 1
ATOM 732 C C . PHE A 1 99 ? 7.794 -0.420 9.476 1.00 98.12 99 PHE A C 1
ATOM 734 O O . PHE A 1 99 ? 7.547 -1.615 9.641 1.00 98.12 99 PHE A O 1
ATOM 741 N N . ARG A 1 100 ? 6.905 0.524 9.752 1.00 97.69 100 ARG A N 1
ATOM 742 C CA . ARG A 1 100 ? 5.502 0.251 10.029 1.00 97.69 100 ARG A CA 1
ATOM 743 C C . ARG A 1 100 ? 4.626 1.033 9.063 1.00 97.69 100 ARG A C 1
ATOM 745 O O . ARG A 1 100 ? 4.880 2.210 8.805 1.00 97.69 100 ARG A O 1
ATOM 752 N N . VAL A 1 101 ? 3.596 0.375 8.545 1.00 98.00 101 VAL A N 1
ATOM 753 C CA . VAL A 1 101 ? 2.465 1.053 7.911 1.00 98.00 101 VAL A CA 1
ATOM 754 C C . VAL A 1 101 ? 1.435 1.283 9.004 1.00 98.00 101 VAL A C 1
ATOM 756 O O . VAL A 1 101 ? 0.854 0.332 9.529 1.00 98.00 101 VAL A O 1
ATOM 759 N N . VAL A 1 102 ? 1.253 2.544 9.378 1.00 98.00 102 VAL A N 1
ATOM 760 C CA . VAL A 1 102 ? 0.279 2.950 10.386 1.00 98.00 102 VAL A CA 1
ATOM 761 C C . VAL A 1 102 ? -1.018 3.284 9.670 1.00 98.00 102 VAL A C 1
ATOM 763 O O . VAL A 1 102 ? -1.085 4.261 8.931 1.00 98.00 102 VAL A O 1
ATOM 766 N N . VAL A 1 103 ? -2.026 2.440 9.849 1.00 97.50 103 VAL A N 1
ATOM 767 C CA . VAL A 1 103 ? -3.366 2.580 9.282 1.00 97.50 103 VAL A CA 1
ATOM 768 C C . VAL A 1 103 ? -4.261 3.268 10.306 1.00 97.50 103 VAL A C 1
ATOM 770 O O . VAL A 1 103 ? -4.143 3.042 11.510 1.00 97.50 103 VAL A O 1
ATOM 773 N N . ALA A 1 104 ? -5.180 4.104 9.837 1.00 96.69 104 ALA A N 1
ATOM 774 C CA . ALA A 1 104 ? -6.175 4.725 10.699 1.00 96.69 104 ALA A CA 1
ATOM 775 C C . ALA A 1 104 ? -6.984 3.670 11.469 1.00 96.69 104 ALA A C 1
ATOM 777 O O . ALA A 1 104 ? -7.535 2.746 10.864 1.00 96.69 104 ALA A O 1
ATOM 778 N N . ALA A 1 105 ? -7.096 3.802 12.793 1.00 96.06 105 ALA A N 1
ATOM 779 C CA . ALA A 1 105 ? -7.798 2.810 13.611 1.00 96.06 105 ALA A CA 1
ATOM 780 C C . ALA A 1 105 ? -9.300 2.724 13.284 1.00 96.06 105 ALA A C 1
ATOM 782 O O . ALA A 1 105 ? -9.889 1.648 13.375 1.00 96.06 105 ALA A O 1
ATOM 783 N N . SER A 1 106 ? -9.905 3.818 12.816 1.00 93.81 106 SER A N 1
ATOM 784 C CA . SER A 1 106 ? -11.274 3.855 12.278 1.00 93.81 106 SER A CA 1
ATOM 785 C C . SER A 1 106 ? -11.513 2.883 11.111 1.00 93.81 106 SER A C 1
ATOM 787 O O . SER A 1 106 ? -12.650 2.471 10.880 1.00 93.81 106 SER A O 1
ATOM 789 N N . LEU A 1 107 ? -10.458 2.456 10.408 1.00 92.50 107 LEU A N 1
ATOM 790 C CA . LEU A 1 107 ? -10.530 1.493 9.306 1.00 92.50 107 LEU A CA 1
ATOM 791 C C . LEU A 1 107 ? -10.263 0.042 9.743 1.00 92.50 107 LEU A C 1
ATOM 793 O O . LEU A 1 107 ? -10.326 -0.856 8.907 1.00 92.50 107 LEU A O 1
ATOM 797 N N . ALA A 1 108 ? -10.032 -0.231 11.032 1.00 90.25 108 ALA A N 1
ATOM 798 C CA . ALA A 1 108 ? -9.766 -1.588 11.526 1.00 90.25 108 ALA A CA 1
ATOM 799 C C . ALA A 1 108 ? -10.927 -2.569 11.266 1.00 90.25 108 ALA A C 1
ATOM 801 O O . ALA A 1 108 ? -10.701 -3.743 10.982 1.00 90.25 108 ALA A O 1
ATOM 802 N N . ALA A 1 109 ? -12.176 -2.084 11.286 1.00 89.94 109 ALA A N 1
ATOM 803 C CA . ALA A 1 109 ? -13.356 -2.885 10.943 1.00 89.94 109 ALA A CA 1
ATOM 804 C C . ALA A 1 109 ? -13.409 -3.285 9.453 1.00 89.94 109 ALA A C 1
ATOM 806 O O . ALA A 1 109 ? -14.154 -4.186 9.076 1.00 89.94 109 ALA A O 1
ATOM 807 N N . ARG A 1 110 ? -12.602 -2.639 8.602 1.00 92.00 110 ARG A N 1
ATOM 808 C CA . ARG A 1 110 ? -12.458 -2.922 7.170 1.00 92.00 110 ARG A CA 1
ATOM 809 C C . ARG A 1 110 ? -11.197 -3.747 6.909 1.00 92.00 110 ARG A C 1
ATOM 811 O O . ARG A 1 110 ? -10.425 -3.444 6.006 1.00 92.00 110 ARG A O 1
ATOM 818 N N . ALA A 1 111 ? -10.979 -4.798 7.701 1.00 88.56 111 ALA A N 1
ATOM 819 C CA . ALA A 1 111 ? -9.771 -5.627 7.639 1.00 88.56 111 ALA A CA 1
ATOM 820 C C . ALA A 1 111 ? -9.464 -6.163 6.225 1.00 88.56 111 ALA A C 1
ATOM 822 O O . ALA A 1 111 ? -8.299 -6.232 5.838 1.00 88.56 111 ALA A O 1
ATOM 823 N N . ALA A 1 112 ? -10.502 -6.467 5.437 1.00 93.62 112 ALA A N 1
ATOM 824 C CA . ALA A 1 112 ? -10.368 -6.927 4.054 1.00 93.62 112 ALA A CA 1
ATOM 825 C C . ALA A 1 112 ? -9.844 -5.856 3.078 1.00 93.62 112 ALA A C 1
ATOM 827 O O . ALA A 1 112 ? -9.316 -6.185 2.019 1.00 93.62 112 ALA A O 1
ATOM 828 N N . ASP A 1 113 ? -9.952 -4.576 3.440 1.00 96.19 113 ASP A N 1
ATOM 829 C CA . ASP A 1 113 ? -9.448 -3.457 2.644 1.00 96.19 113 ASP A CA 1
ATOM 830 C C . ASP A 1 113 ? -8.012 -3.058 3.037 1.00 96.19 113 ASP A C 1
ATOM 832 O O . ASP A 1 113 ? -7.351 -2.311 2.316 1.00 96.19 113 ASP A O 1
ATOM 836 N N . VAL A 1 114 ? -7.486 -3.560 4.160 1.00 96.44 114 VAL A N 1
ATOM 837 C CA . VAL A 1 114 ? -6.126 -3.248 4.640 1.00 96.44 114 VAL A CA 1
ATOM 838 C C . VAL A 1 114 ? -5.029 -3.606 3.632 1.00 96.44 114 VAL A C 1
ATOM 840 O O . VAL A 1 114 ? -4.132 -2.779 3.444 1.00 96.44 114 VAL A O 1
ATOM 843 N N . PRO A 1 115 ? -5.093 -4.746 2.915 1.00 97.88 115 PRO A N 1
ATOM 844 C CA . PRO A 1 115 ? -4.155 -5.037 1.833 1.00 97.88 115 PRO A CA 1
ATOM 845 C C . PRO A 1 115 ? -4.055 -3.939 0.772 1.00 97.88 115 PRO A C 1
ATOM 847 O O . PRO A 1 115 ? -2.949 -3.672 0.310 1.00 97.88 115 PRO A O 1
ATOM 850 N N . LEU A 1 116 ? -5.156 -3.254 0.432 1.00 98.00 116 LEU A N 1
ATOM 851 C CA . LEU A 1 116 ? -5.137 -2.131 -0.518 1.00 98.00 116 LEU A CA 1
ATOM 852 C C . LEU A 1 116 ? -4.260 -0.996 0.019 1.00 98.00 116 LEU A C 1
ATOM 854 O O . LEU A 1 116 ? -3.340 -0.528 -0.645 1.00 98.00 116 LEU A O 1
ATOM 858 N N . MET A 1 117 ? -4.510 -0.589 1.261 1.00 97.44 117 MET A N 1
ATOM 859 C CA . MET A 1 117 ? -3.803 0.521 1.900 1.00 97.44 117 MET A CA 1
ATOM 860 C C . MET A 1 117 ? -2.310 0.229 2.062 1.00 97.44 117 MET A C 1
ATOM 862 O O . MET A 1 117 ? -1.466 1.069 1.756 1.00 97.44 117 MET A O 1
ATOM 866 N N . VAL A 1 118 ? -1.977 -0.980 2.514 1.00 98.06 118 VAL A N 1
ATOM 867 C CA . VAL A 1 118 ? -0.590 -1.400 2.734 1.00 98.06 118 VAL A CA 1
ATOM 868 C C . VAL A 1 118 ? 0.162 -1.505 1.411 1.00 98.06 118 VAL A C 1
ATOM 870 O O . VAL A 1 118 ? 1.269 -0.975 1.302 1.00 98.06 118 VAL A O 1
ATOM 873 N N . ALA A 1 119 ? -0.432 -2.130 0.391 1.00 98.31 119 ALA A N 1
ATOM 874 C CA . ALA A 1 119 ? 0.221 -2.344 -0.896 1.00 98.31 119 ALA A CA 1
ATOM 875 C C . ALA A 1 119 ? 0.609 -1.028 -1.593 1.00 98.31 119 ALA A C 1
ATOM 877 O O . ALA A 1 119 ? 1.685 -0.958 -2.189 1.00 98.31 119 ALA A O 1
ATOM 878 N N . TYR A 1 120 ? -0.196 0.031 -1.443 1.00 98.38 120 TYR A N 1
ATOM 879 C CA . TYR A 1 120 ? 0.110 1.370 -1.963 1.00 98.38 120 TYR A CA 1
ATOM 880 C C . TYR A 1 120 ? 1.421 1.942 -1.395 1.00 98.38 120 TYR A C 1
ATOM 882 O O . TYR A 1 120 ? 2.143 2.683 -2.059 1.00 98.38 120 TYR A O 1
ATOM 890 N N . HIS A 1 121 ? 1.775 1.576 -0.166 1.00 98.06 121 HIS A N 1
ATOM 891 C CA . HIS A 1 121 ? 2.947 2.113 0.516 1.00 98.06 121 HIS A CA 1
ATOM 892 C C . HIS A 1 121 ? 4.240 1.316 0.282 1.00 98.06 121 HIS A C 1
ATOM 894 O O . HIS A 1 121 ? 5.333 1.858 0.480 1.00 98.06 121 HIS A O 1
ATOM 900 N N . LEU A 1 122 ? 4.155 0.059 -0.166 1.00 98.00 122 LEU A N 1
ATOM 901 C CA . LEU A 1 122 ? 5.321 -0.826 -0.291 1.00 98.00 122 LEU A CA 1
ATOM 902 C C . LEU A 1 122 ? 6.397 -0.337 -1.275 1.00 98.00 122 LEU A C 1
ATOM 904 O O . LEU A 1 122 ? 7.582 -0.500 -0.969 1.00 98.00 122 LEU A O 1
ATOM 908 N N . PRO A 1 123 ? 6.076 0.318 -2.407 1.00 98.00 123 PRO A N 1
ATOM 909 C CA . PRO A 1 123 ? 7.113 0.906 -3.253 1.00 98.00 123 PRO A CA 1
ATOM 910 C C . PRO A 1 123 ? 7.940 1.961 -2.517 1.00 98.00 123 PRO A C 1
ATOM 912 O O . PRO A 1 123 ? 9.166 1.966 -2.631 1.00 98.00 123 PRO A O 1
ATOM 915 N N . SER A 1 124 ? 7.302 2.805 -1.706 1.00 96.81 124 SER A N 1
ATOM 916 C CA . SER A 1 124 ? 8.003 3.817 -0.911 1.00 96.81 124 SER A CA 1
ATOM 917 C C . SER A 1 124 ? 8.863 3.196 0.187 1.00 96.81 124 SER A C 1
ATOM 919 O O . SER A 1 124 ? 9.975 3.664 0.426 1.00 96.81 124 SER A O 1
ATOM 921 N N . VAL A 1 125 ? 8.403 2.105 0.809 1.00 96.94 125 VAL A N 1
ATOM 922 C CA . VAL A 1 125 ? 9.233 1.310 1.731 1.00 96.94 125 VAL A CA 1
ATOM 923 C C . VAL A 1 125 ? 10.477 0.790 1.003 1.00 96.94 125 VAL A C 1
ATOM 925 O O . VAL A 1 125 ? 11.600 0.980 1.462 1.00 96.94 125 VAL A O 1
ATOM 928 N N . ASN A 1 126 ? 10.304 0.187 -0.173 1.00 96.25 126 ASN A N 1
ATOM 929 C CA . ASN A 1 126 ? 11.388 -0.489 -0.884 1.00 96.25 126 ASN A CA 1
ATOM 930 C C . ASN A 1 126 ? 12.412 0.462 -1.529 1.00 96.25 126 ASN A C 1
ATOM 932 O O . ASN A 1 126 ? 13.609 0.149 -1.583 1.00 96.25 126 ASN A O 1
ATOM 936 N N . TYR A 1 127 ? 11.947 1.602 -2.043 1.00 95.12 127 TYR A N 1
ATOM 937 C CA . TYR A 1 127 ? 12.721 2.477 -2.933 1.00 95.12 127 TYR A CA 1
ATOM 938 C C . TYR A 1 127 ? 12.720 3.952 -2.499 1.00 95.12 127 TYR A C 1
ATOM 940 O O . TYR A 1 127 ? 13.241 4.813 -3.214 1.00 95.12 127 TYR A O 1
ATOM 948 N N . GLY A 1 128 ? 12.168 4.269 -1.328 1.00 94.44 128 GLY A N 1
ATOM 949 C CA . GLY A 1 128 ? 12.102 5.632 -0.811 1.00 94.44 128 GLY A CA 1
ATOM 950 C C . GLY A 1 128 ? 11.234 6.534 -1.688 1.00 94.44 128 GLY A C 1
ATOM 951 O O . GLY A 1 128 ? 10.126 6.184 -2.065 1.00 94.44 128 GLY A O 1
ATOM 952 N N . ARG A 1 129 ? 11.743 7.720 -2.037 1.00 93.44 129 ARG A N 1
ATOM 953 C CA . ARG A 1 129 ? 10.985 8.753 -2.773 1.00 93.44 129 ARG A CA 1
ATOM 954 C C . ARG A 1 129 ? 11.002 8.591 -4.300 1.00 93.44 129 ARG A C 1
ATOM 956 O O . ARG A 1 129 ? 10.563 9.494 -5.005 1.00 93.44 129 ARG A O 1
ATOM 963 N N . MET A 1 130 ? 11.591 7.514 -4.823 1.00 93.62 130 MET A N 1
ATOM 964 C CA . MET A 1 130 ? 11.726 7.318 -6.274 1.00 93.62 130 MET A CA 1
ATOM 965 C C . MET A 1 130 ? 10.405 6.966 -6.982 1.00 93.62 130 MET A C 1
ATOM 967 O O . MET A 1 130 ? 10.187 7.501 -8.080 1.00 93.62 130 MET A O 1
ATOM 971 N N . PRO A 1 131 ? 9.548 6.085 -6.421 1.00 96.12 131 PRO A N 1
ATOM 972 C CA . PRO A 1 131 ? 8.255 5.765 -7.013 1.00 96.12 131 PRO A CA 1
ATOM 973 C C . PRO A 1 131 ? 7.311 6.968 -6.995 1.00 96.12 131 PRO A C 1
ATOM 975 O O . PRO A 1 131 ? 7.339 7.795 -6.084 1.00 96.12 131 PRO A O 1
ATOM 978 N N . THR A 1 132 ? 6.482 7.053 -8.024 1.00 96.38 132 THR A N 1
ATOM 979 C CA . THR A 1 132 ? 5.361 7.995 -8.126 1.00 96.38 132 THR A CA 1
ATOM 980 C C . THR A 1 132 ? 4.065 7.378 -7.584 1.00 96.38 132 THR A C 1
ATOM 982 O O . THR A 1 132 ? 4.052 6.209 -7.198 1.00 96.38 132 THR A O 1
ATOM 985 N N . ALA A 1 133 ? 2.971 8.147 -7.566 1.00 96.38 133 ALA A N 1
ATOM 986 C CA . ALA A 1 133 ? 1.642 7.618 -7.245 1.00 96.38 133 ALA A CA 1
ATOM 987 C C . ALA A 1 133 ? 1.231 6.507 -8.230 1.00 96.38 133 ALA A C 1
ATOM 989 O O . ALA A 1 133 ? 0.903 5.408 -7.797 1.00 96.38 133 ALA A O 1
ATOM 990 N N . ASP A 1 134 ? 1.400 6.729 -9.536 1.00 97.06 134 ASP A N 1
ATOM 991 C CA . ASP A 1 134 ? 1.125 5.723 -10.570 1.00 97.06 134 ASP A CA 1
ATOM 992 C C . ASP A 1 134 ? 1.941 4.436 -10.372 1.00 97.06 134 ASP A C 1
ATOM 994 O O . ASP A 1 134 ? 1.461 3.335 -10.635 1.00 97.06 134 ASP A O 1
ATOM 998 N N . ASP A 1 135 ? 3.196 4.553 -9.925 1.00 98.00 135 ASP A N 1
ATOM 999 C CA . ASP A 1 135 ? 4.043 3.394 -9.626 1.00 98.00 135 ASP A CA 1
ATOM 1000 C C . ASP A 1 135 ? 3.500 2.605 -8.417 1.00 98.00 135 ASP A C 1
ATOM 1002 O O . ASP A 1 135 ? 3.537 1.372 -8.408 1.00 98.00 135 ASP A O 1
ATOM 1006 N N . ALA A 1 136 ? 2.970 3.309 -7.411 1.00 98.19 136 ALA A N 1
ATOM 1007 C CA . ALA A 1 136 ? 2.322 2.714 -6.247 1.00 98.19 136 ALA A CA 1
ATOM 1008 C C . ALA A 1 136 ? 0.996 2.025 -6.582 1.00 98.19 136 ALA A C 1
ATOM 1010 O O . ALA A 1 136 ? 0.745 0.911 -6.115 1.00 98.19 136 ALA A O 1
ATOM 1011 N N . GLU A 1 137 ? 0.179 2.645 -7.428 1.00 98.31 137 GLU A N 1
ATOM 1012 C CA . GLU A 1 137 ? -1.072 2.068 -7.916 1.00 98.31 137 GLU A CA 1
ATOM 1013 C C . GLU A 1 137 ? -0.834 0.775 -8.686 1.00 98.31 137 GLU A C 1
ATOM 1015 O O . GLU A 1 137 ? -1.463 -0.241 -8.406 1.00 98.31 137 GLU A O 1
ATOM 1020 N N . VAL A 1 138 ? 0.119 0.783 -9.617 1.00 98.38 138 VAL A N 1
ATOM 1021 C CA . VAL A 1 138 ? 0.444 -0.390 -10.439 1.00 98.38 138 VAL A CA 1
ATOM 1022 C C . VAL A 1 138 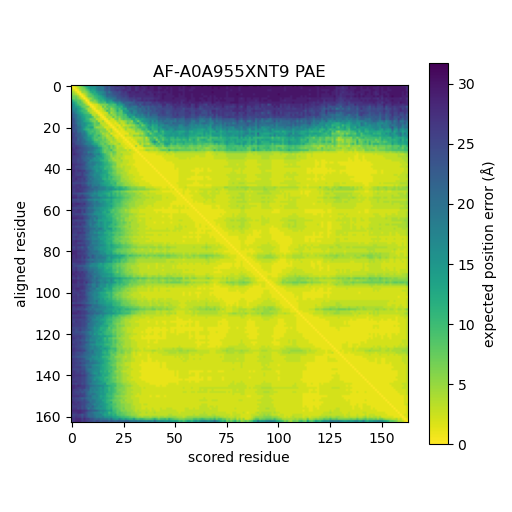? 0.987 -1.518 -9.598 1.00 98.38 138 VAL A C 1
ATOM 1024 O O . VAL A 1 138 ? 0.592 -2.668 -9.790 1.00 98.38 138 VAL A O 1
ATOM 1027 N N . PHE A 1 139 ? 1.889 -1.205 -8.669 1.00 98.62 139 PHE A N 1
ATOM 1028 C CA . PHE A 1 139 ? 2.425 -2.200 -7.757 1.00 98.62 139 PHE A CA 1
ATOM 1029 C C . PHE A 1 139 ? 1.299 -2.843 -6.945 1.00 98.62 139 PHE A C 1
ATOM 1031 O O . PHE A 1 139 ? 1.192 -4.068 -6.912 1.00 98.62 139 PHE A O 1
ATOM 1038 N N . GLY A 1 140 ? 0.436 -2.030 -6.328 1.00 98.44 140 GLY A N 1
ATOM 1039 C CA . GLY A 1 140 ? -0.645 -2.528 -5.488 1.00 98.44 140 GLY A CA 1
ATOM 1040 C C . GLY A 1 140 ? -1.701 -3.315 -6.261 1.00 98.44 140 GLY A C 1
ATOM 1041 O O . GLY A 1 140 ? -2.046 -4.427 -5.860 1.00 98.44 140 GLY A O 1
ATOM 1042 N N . ALA A 1 141 ? -2.133 -2.807 -7.416 1.00 98.62 141 ALA A N 1
ATOM 1043 C CA . ALA A 1 141 ? -3.049 -3.506 -8.311 1.00 98.62 141 ALA A CA 1
ATOM 1044 C C . ALA A 1 141 ? -2.475 -4.859 -8.753 1.00 98.62 141 ALA A C 1
ATOM 1046 O O . ALA A 1 141 ? -3.135 -5.889 -8.629 1.00 98.62 141 ALA A O 1
ATOM 1047 N N . THR A 1 142 ? -1.203 -4.887 -9.163 1.00 98.69 142 THR A N 1
ATOM 1048 C CA . THR A 1 142 ? -0.511 -6.115 -9.579 1.00 98.69 142 THR A CA 1
ATOM 1049 C C . THR A 1 142 ? -0.397 -7.120 -8.432 1.00 98.69 142 THR A C 1
ATOM 1051 O O . THR A 1 142 ? -0.701 -8.301 -8.610 1.00 98.69 142 THR A O 1
ATOM 1054 N N . LEU A 1 143 ? 0.007 -6.667 -7.241 1.00 98.62 143 LEU A N 1
ATOM 1055 C CA . LEU A 1 143 ? 0.170 -7.516 -6.060 1.00 98.62 143 LEU A CA 1
ATOM 1056 C C . LEU A 1 143 ? -1.169 -8.150 -5.645 1.00 98.62 143 LEU A C 1
ATOM 1058 O O . LEU A 1 143 ? -1.252 -9.344 -5.344 1.00 98.62 143 LEU A O 1
ATOM 1062 N N . LEU A 1 144 ? -2.245 -7.365 -5.679 1.00 98.19 144 LEU A N 1
ATOM 1063 C CA . LEU A 1 144 ? -3.582 -7.814 -5.294 1.00 98.19 144 LEU A CA 1
ATOM 1064 C C . LEU A 1 144 ? -4.368 -8.454 -6.446 1.00 98.19 144 LEU A C 1
ATOM 1066 O O . LEU A 1 144 ? -5.404 -9.072 -6.196 1.00 98.19 144 LEU A O 1
ATOM 1070 N N . GLY A 1 145 ? -3.819 -8.455 -7.664 1.00 97.88 145 GLY A N 1
ATOM 1071 C CA . GLY A 1 145 ? -4.428 -9.056 -8.852 1.00 97.88 145 GLY A CA 1
ATOM 1072 C C . GLY A 1 145 ? -5.722 -8.361 -9.255 1.00 97.88 145 GLY A C 1
ATOM 1073 O O . GLY A 1 145 ? -6.705 -9.027 -9.569 1.00 97.88 145 GLY A O 1
ATOM 1074 N N . LEU A 1 146 ? -5.715 -7.035 -9.178 1.00 98.25 146 LEU A N 1
ATOM 1075 C CA . LEU A 1 146 ? -6.799 -6.150 -9.569 1.00 98.25 146 LEU A CA 1
ATOM 1076 C C . LEU A 1 146 ? -6.393 -5.373 -10.821 1.00 98.25 146 LEU A C 1
ATOM 1078 O O . LEU A 1 146 ? -5.205 -5.200 -11.100 1.00 98.25 146 LEU A O 1
ATOM 1082 N N . ASP A 1 147 ? -7.388 -4.871 -11.546 1.00 97.94 147 ASP A N 1
ATOM 1083 C CA . ASP A 1 147 ? -7.152 -3.804 -12.512 1.00 97.94 147 ASP A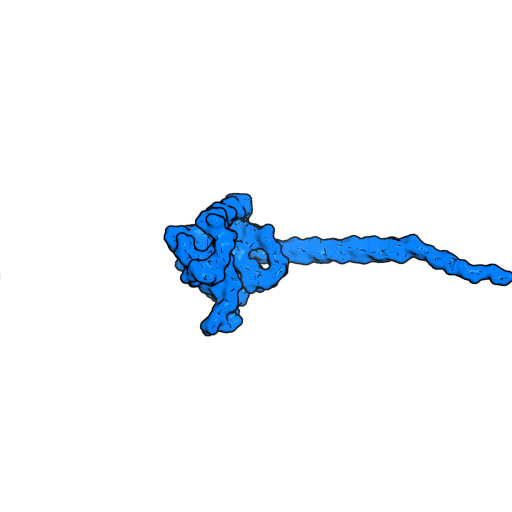 CA 1
ATOM 1084 C C . ASP A 1 147 ? -6.678 -2.527 -11.787 1.00 97.94 147 ASP A C 1
ATOM 1086 O O . ASP A 1 147 ? -7.068 -2.273 -10.641 1.00 97.94 147 ASP A O 1
ATOM 1090 N N . GLN A 1 148 ? -5.813 -1.735 -12.431 1.00 97.94 148 GLN A N 1
ATOM 1091 C CA . GLN A 1 148 ? -5.251 -0.530 -11.815 1.00 97.94 148 GLN A CA 1
ATOM 1092 C C . GLN A 1 148 ? -6.333 0.511 -11.503 1.00 97.94 148 GLN A C 1
ATOM 1094 O O . GLN A 1 148 ? -6.296 1.118 -10.431 1.00 97.94 148 GLN A O 1
ATOM 1099 N N . GLU A 1 149 ? -7.305 0.703 -12.394 1.00 97.94 149 GLU A N 1
ATOM 1100 C CA . GLU A 1 149 ? -8.380 1.671 -12.193 1.00 97.94 149 GLU A CA 1
ATOM 1101 C C . GLU A 1 149 ? -9.288 1.241 -11.035 1.00 97.94 149 GLU A C 1
ATOM 1103 O O . GLU A 1 149 ? -9.640 2.050 -10.173 1.00 97.94 149 GLU A O 1
ATOM 1108 N N . ASP A 1 150 ? -9.616 -0.051 -10.961 1.00 98.31 150 ASP A N 1
ATOM 1109 C CA . ASP A 1 150 ? -10.398 -0.599 -9.852 1.00 98.31 150 ASP A CA 1
ATOM 1110 C C . ASP A 1 150 ? -9.658 -0.484 -8.514 1.00 98.31 150 ASP A C 1
ATOM 1112 O O . ASP A 1 150 ? -10.271 -0.166 -7.491 1.00 98.31 150 ASP A O 1
ATOM 1116 N N . TYR A 1 151 ? -8.345 -0.721 -8.507 1.00 98.44 151 TYR A N 1
ATOM 1117 C CA . TYR A 1 151 ? -7.506 -0.534 -7.326 1.00 98.44 151 TYR A CA 1
ATOM 1118 C C . TYR A 1 151 ? -7.506 0.931 -6.866 1.00 98.44 151 TYR A C 1
ATOM 1120 O O . TYR A 1 151 ? -7.791 1.210 -5.698 1.00 98.44 151 TYR A O 1
ATOM 1128 N N . TYR A 1 152 ? -7.266 1.867 -7.788 1.00 97.75 152 TYR A N 1
ATOM 1129 C CA . TYR A 1 152 ? -7.289 3.304 -7.518 1.00 97.75 152 TYR A CA 1
ATOM 1130 C C . TYR A 1 152 ? -8.643 3.756 -6.956 1.00 97.75 152 TYR A C 1
ATOM 1132 O O . TYR A 1 152 ? -8.705 4.392 -5.904 1.00 97.75 152 TYR A O 1
ATOM 1140 N N . ARG A 1 153 ? -9.748 3.347 -7.590 1.00 97.81 153 ARG A N 1
ATOM 1141 C CA . ARG A 1 153 ? -11.107 3.704 -7.160 1.00 97.81 153 ARG A CA 1
ATOM 1142 C C . ARG A 1 153 ? -11.390 3.260 -5.723 1.00 97.81 153 ARG A C 1
ATOM 1144 O O . ARG A 1 153 ? -12.000 4.002 -4.953 1.00 97.81 153 ARG A O 1
ATOM 1151 N N . ARG A 1 154 ? -10.931 2.063 -5.340 1.00 97.19 154 ARG A N 1
ATOM 1152 C CA . ARG A 1 154 ? -11.075 1.552 -3.967 1.00 97.19 154 ARG A CA 1
ATOM 1153 C C . ARG A 1 154 ? -10.232 2.343 -2.967 1.00 97.19 154 ARG A C 1
ATOM 1155 O O . ARG A 1 154 ? -10.721 2.618 -1.874 1.00 97.19 154 ARG A O 1
ATOM 1162 N N . LEU A 1 155 ? -9.012 2.743 -3.334 1.00 95.75 155 LEU A N 1
ATOM 1163 C CA . LEU A 1 155 ? -8.182 3.616 -2.496 1.00 95.75 155 LEU A CA 1
ATOM 1164 C C . LEU A 1 155 ? -8.824 4.988 -2.275 1.00 95.75 155 LEU A C 1
ATOM 1166 O O . LEU A 1 155 ? -8.868 5.448 -1.136 1.00 95.75 155 LEU A O 1
ATOM 1170 N N . CYS A 1 156 ? -9.371 5.616 -3.320 1.00 94.88 156 CYS A N 1
ATOM 1171 C CA . CYS A 1 156 ? -10.097 6.882 -3.183 1.00 94.88 156 CYS A CA 1
ATOM 1172 C C . CYS A 1 156 ? -11.277 6.748 -2.220 1.00 94.88 156 CYS A C 1
ATOM 1174 O O . CYS A 1 156 ? -11.387 7.532 -1.286 1.00 94.88 156 CYS A O 1
ATOM 1176 N N . ALA A 1 157 ? -12.087 5.695 -2.354 1.00 94.00 157 ALA A N 1
ATOM 1177 C CA . ALA A 1 157 ? -13.204 5.455 -1.441 1.00 94.00 157 ALA A CA 1
ATOM 1178 C C . ALA A 1 157 ? -12.766 5.255 0.027 1.00 94.00 157 ALA A C 1
ATOM 1180 O O . ALA A 1 157 ? -13.515 5.579 0.949 1.00 94.00 157 ALA A O 1
A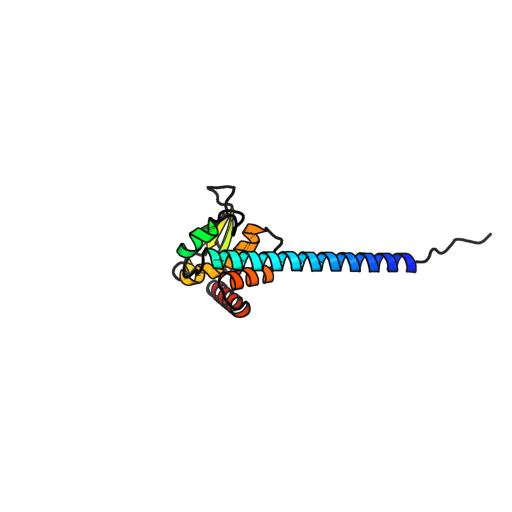TOM 1181 N N . LEU A 1 158 ? -11.567 4.710 0.267 1.00 93.56 158 LEU A N 1
ATOM 1182 C CA . LEU A 1 158 ? -10.986 4.587 1.609 1.00 93.56 158 LEU A CA 1
ATOM 1183 C C . LEU A 1 158 ? -10.498 5.936 2.153 1.00 93.56 158 LEU A C 1
ATOM 1185 O O . LEU A 1 158 ? -10.687 6.209 3.338 1.00 93.56 158 LEU A O 1
ATOM 1189 N N . ALA A 1 159 ? -9.897 6.772 1.305 1.00 91.88 159 ALA A N 1
ATOM 1190 C CA . ALA A 1 159 ? -9.469 8.120 1.671 1.00 91.88 159 ALA A CA 1
ATOM 1191 C C . ALA A 1 159 ? -10.667 9.045 1.953 1.00 91.88 159 ALA A C 1
ATOM 1193 O O . ALA A 1 159 ? -10.692 9.712 2.986 1.00 91.88 159 ALA A O 1
ATOM 1194 N N . ASP A 1 160 ? -11.690 9.022 1.094 1.00 91.94 160 ASP A N 1
ATOM 1195 C CA . ASP A 1 160 ? -12.906 9.839 1.214 1.00 91.94 160 ASP A CA 1
ATOM 1196 C C . ASP A 1 160 ? -13.723 9.481 2.459 1.00 91.94 160 ASP A C 1
ATOM 1198 O O . ASP A 1 160 ? -14.327 10.349 3.083 1.00 91.94 160 ASP A O 1
ATOM 1202 N N . ALA A 1 161 ? -13.689 8.216 2.892 1.00 88.38 161 ALA A N 1
ATOM 1203 C CA . ALA A 1 161 ? -14.293 7.799 4.157 1.00 88.38 161 ALA A CA 1
ATOM 1204 C C . ALA A 1 161 ? -13.641 8.457 5.396 1.00 88.38 161 ALA A C 1
ATOM 1206 O O . ALA A 1 161 ? -14.176 8.330 6.498 1.00 88.38 161 ALA A O 1
ATOM 1207 N N . ARG A 1 162 ? -12.496 9.140 5.230 1.00 87.12 162 ARG A N 1
ATOM 1208 C CA . ARG A 1 162 ? -11.772 9.892 6.271 1.00 87.12 162 ARG A CA 1
ATOM 1209 C C . ARG A 1 162 ? -11.699 11.405 6.012 1.00 87.12 162 ARG A C 1
ATOM 1211 O O . ARG A 1 162 ? -10.966 12.091 6.740 1.00 87.12 162 ARG A O 1
ATOM 1218 N N . ALA A 1 163 ? -12.391 11.908 4.988 1.00 76.81 163 ALA A N 1
ATOM 1219 C CA . ALA A 1 163 ? -12.477 13.336 4.675 1.00 76.81 163 ALA A CA 1
ATOM 1220 C C . ALA A 1 163 ? -13.384 14.091 5.666 1.00 76.81 163 ALA A C 1
ATOM 1222 O O . ALA A 1 163 ? -14.406 13.524 6.114 1.00 76.81 163 ALA A O 1
#

pLDDT: mean 89.31, std 14.23, range [43.66, 98.69]

Mean predicted aligned error: 7.54 Å

Radius of gyration: 22.14 Å; Cα contacts (8 Å, |Δi|>4): 212; chains: 1; bounding box: 56×64×57 Å

Nearest PDB structures (foldseek):
  7sj3-assembly1_B  TM=5.942E-01  e=5.589E+00  Homo sapiens
  8c3w-assembly1_A  TM=5.193E-01  e=6.648E+00  synthetic construct

Secondary structure (DSSP, 8-state):
--------HHHHHHHHHHHHHHHHHHHHHHHHHHHHHHHHHHHHHHHHH---SSHHHHHHHHH-TTTSSS-EEEEE-TTTS-TT-SEEEEEETTEEEEEEEEE-GGGGGGGGGHHHHHHHHHHHHHHTT-S-HHHHHHHHHHHHT--HHHHHHHHHHHHHTT-

Foldseek 3Di:
DDDDDDDDPPVVVVVVVVVVVVVVVVVVVVVVVLLVVLLVLLLVLQVVQDDDQFQVSCQVQQCDCSNFVAREHEAEDQVPDDFLAQWDKDQDPVDNSHIYIYGHNVCVVVRRCVLLNVQLCRCCRRPNPPDDSLSSLSSSCSNNVHDSVVSVVSNNVSSVVRD